Protein AF-A0A661NMC0-F1 (afdb_monomer_lite)

Structure (mmCIF, N/CA/C/O backbone):
data_AF-A0A661NMC0-F1
#
_entry.id   AF-A0A661NMC0-F1
#
loop_
_atom_site.group_PDB
_atom_site.id
_atom_site.type_symbol
_atom_site.label_atom_id
_atom_site.label_alt_id
_atom_site.label_comp_id
_atom_site.label_asym_id
_atom_site.label_entity_id
_atom_site.label_seq_id
_atom_site.pdbx_PDB_ins_code
_atom_site.Cartn_x
_atom_site.Cartn_y
_atom_site.Cartn_z
_atom_site.occupancy
_atom_site.B_iso_or_equiv
_atom_site.auth_seq_id
_atom_site.auth_comp_id
_atom_site.auth_asym_id
_atom_site.auth_atom_id
_atom_site.pdbx_PDB_model_num
ATOM 1 N N . MET A 1 1 ? -5.381 22.803 -5.052 1.00 47.91 1 MET A N 1
ATOM 2 C CA . MET A 1 1 ? -4.424 22.342 -4.023 1.00 47.91 1 MET A CA 1
ATOM 3 C C . MET A 1 1 ? -5.117 22.454 -2.671 1.00 47.91 1 MET A C 1
ATOM 5 O O . MET A 1 1 ? -5.332 23.569 -2.224 1.00 47.91 1 MET A O 1
ATOM 9 N N . GLY A 1 2 ? -5.596 21.342 -2.105 1.00 47.78 2 GLY A N 1
ATOM 10 C CA . GLY A 1 2 ? -6.352 21.329 -0.842 1.00 47.78 2 GLY A CA 1
ATOM 11 C C . GLY A 1 2 ? -5.447 21.084 0.364 1.00 47.78 2 GLY A C 1
ATOM 12 O O . GLY A 1 2 ? -4.492 20.312 0.263 1.00 47.78 2 GLY A O 1
ATOM 13 N N . VAL A 1 3 ? -5.742 21.757 1.477 1.00 57.84 3 VAL A N 1
ATOM 14 C CA . VAL A 1 3 ? -5.028 21.639 2.758 1.00 57.84 3 VAL A CA 1
ATOM 15 C C . VAL A 1 3 ? -5.723 20.568 3.637 1.00 57.84 3 VAL A C 1
ATOM 17 O O . VAL A 1 3 ? -6.939 20.421 3.516 1.00 57.84 3 VAL A O 1
ATOM 20 N N . PRO A 1 4 ? -4.978 19.786 4.452 1.00 52.28 4 PRO A N 1
ATOM 21 C CA . PRO A 1 4 ? -5.416 18.544 5.125 1.00 52.28 4 PRO A CA 1
ATOM 22 C C . PRO A 1 4 ? -6.571 18.692 6.143 1.00 52.28 4 PRO A C 1
ATOM 24 O O . PRO A 1 4 ? -6.864 19.807 6.569 1.00 52.28 4 PRO A O 1
ATOM 27 N N . PRO A 1 5 ? -7.221 17.570 6.540 1.00 65.94 5 PRO A N 1
ATOM 28 C CA . PRO A 1 5 ? -6.548 16.516 7.317 1.00 65.94 5 PRO A CA 1
ATOM 29 C C . PRO A 1 5 ? -6.378 15.157 6.617 1.00 65.94 5 PRO A C 1
ATOM 31 O O . PRO A 1 5 ? -5.642 14.321 7.1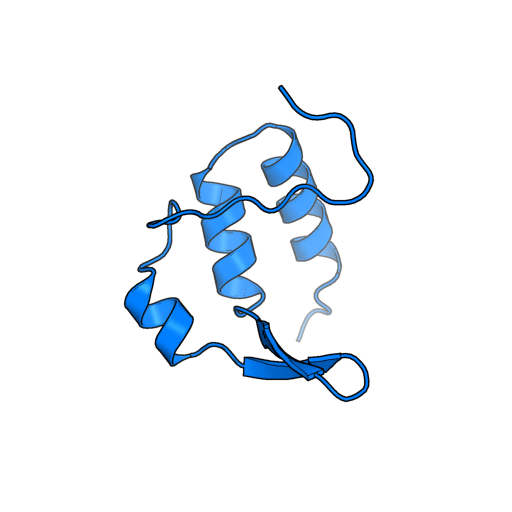31 1.00 65.94 5 PRO A O 1
ATOM 34 N N . VAL A 1 6 ? -6.989 14.915 5.449 1.00 66.50 6 VAL A N 1
ATOM 35 C CA . VAL A 1 6 ? -6.966 13.578 4.818 1.00 66.50 6 VAL A CA 1
ATOM 36 C C . VAL A 1 6 ? -6.840 13.691 3.296 1.00 66.50 6 VAL A C 1
ATOM 38 O O . VAL A 1 6 ? -7.777 14.097 2.615 1.00 66.50 6 VAL A O 1
ATOM 41 N N . ARG A 1 7 ? -5.666 13.360 2.741 1.00 74.19 7 ARG A N 1
ATOM 42 C CA . ARG A 1 7 ? -5.445 13.278 1.287 1.00 74.19 7 ARG A CA 1
ATOM 43 C C . ARG A 1 7 ? -5.416 11.812 0.875 1.00 74.19 7 ARG A C 1
ATOM 45 O O . ARG A 1 7 ? -4.559 11.070 1.341 1.00 74.19 7 ARG A O 1
ATOM 52 N N . ILE A 1 8 ? -6.306 11.432 -0.035 1.00 79.75 8 ILE A N 1
ATOM 53 C CA . ILE A 1 8 ? -6.350 10.093 -0.627 1.00 79.75 8 ILE A CA 1
ATOM 54 C C . ILE A 1 8 ? -5.773 10.188 -2.040 1.00 79.75 8 ILE A C 1
ATOM 56 O O . ILE A 1 8 ? -6.182 11.040 -2.829 1.00 79.75 8 ILE A O 1
ATOM 60 N N . GLY A 1 9 ? -4.782 9.351 -2.342 1.00 81.06 9 GLY A N 1
ATOM 61 C CA . GLY A 1 9 ? -4.277 9.157 -3.698 1.00 81.06 9 GLY A CA 1
ATOM 62 C C . GLY A 1 9 ? -4.931 7.925 -4.308 1.00 81.06 9 GLY A C 1
ATOM 63 O O . GLY A 1 9 ? -4.938 6.876 -3.675 1.00 81.06 9 GLY A O 1
ATOM 64 N N . ILE A 1 10 ? -5.467 8.054 -5.520 1.00 84.62 10 ILE A N 1
ATOM 65 C CA . ILE A 1 10 ? -5.995 6.927 -6.294 1.00 84.62 10 ILE A CA 1
ATOM 66 C C . ILE A 1 10 ? -5.045 6.710 -7.465 1.00 84.62 10 ILE A C 1
ATOM 68 O O . ILE A 1 10 ? -4.767 7.643 -8.219 1.00 84.62 10 ILE A O 1
ATOM 72 N N . LEU A 1 11 ? -4.533 5.491 -7.591 1.00 85.44 11 LEU A N 1
ATOM 73 C CA . LEU A 1 11 ? -3.660 5.068 -8.678 1.00 85.44 11 LEU A CA 1
ATOM 74 C C . LEU A 1 11 ? -4.359 3.931 -9.422 1.00 85.44 11 LEU A C 1
ATOM 76 O O . LEU A 1 11 ? -4.869 3.013 -8.788 1.00 85.44 11 LEU A O 1
ATOM 80 N N . ALA A 1 12 ? -4.392 4.007 -10.752 1.00 86.06 12 ALA A N 1
ATOM 81 C CA . ALA A 1 12 ? -4.951 2.943 -11.593 1.00 86.06 12 ALA A CA 1
ATOM 82 C C . ALA A 1 12 ? -3.951 1.793 -11.816 1.00 86.06 12 ALA A C 1
ATOM 84 O O . ALA A 1 12 ? -4.339 0.709 -12.234 1.00 86.06 12 ALA A O 1
ATOM 85 N N . SER A 1 13 ? -2.670 2.041 -11.546 1.00 86.44 13 SER A N 1
ATOM 86 C CA . SER A 1 13 ? -1.582 1.078 -11.676 1.00 86.44 13 SER A CA 1
ATOM 87 C C . SER A 1 13 ? -0.453 1.426 -10.711 1.00 86.44 13 SER A C 1
ATOM 89 O O . SER A 1 13 ? -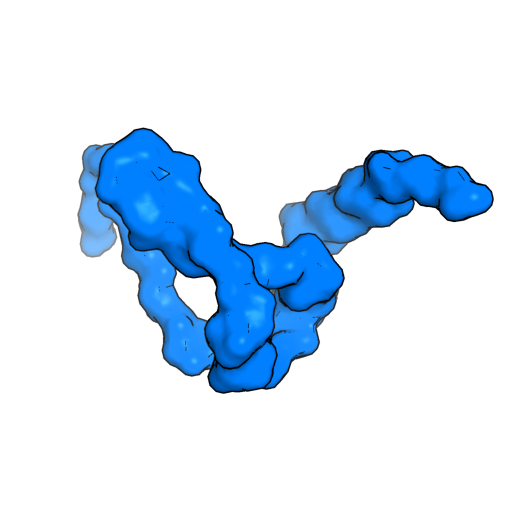0.304 2.582 -10.302 1.00 86.44 13 SER A O 1
ATOM 91 N N . ALA A 1 14 ? 0.359 0.431 -10.373 1.00 87.25 14 ALA A N 1
ATOM 92 C CA . ALA A 1 14 ? 1.491 0.573 -9.471 1.00 87.25 14 ALA A CA 1
ATOM 93 C C . ALA A 1 14 ? 2.740 -0.087 -10.082 1.00 87.25 14 ALA A C 1
ATOM 95 O O . ALA A 1 14 ? 2.655 -1.181 -10.633 1.00 87.25 14 ALA A O 1
ATOM 96 N N . ASP A 1 15 ? 3.892 0.586 -10.018 1.00 85.88 15 ASP A N 1
ATOM 97 C CA . ASP A 1 15 ? 5.131 0.104 -10.646 1.00 85.88 15 ASP A CA 1
ATOM 98 C C . ASP A 1 15 ? 5.607 -1.215 -10.028 1.00 85.88 15 ASP A C 1
ATOM 100 O O . ASP A 1 15 ? 5.485 -1.417 -8.823 1.00 85.88 15 ASP A O 1
ATOM 104 N N . GLY A 1 16 ? 6.194 -2.107 -10.827 1.00 84.62 16 GLY A N 1
ATOM 105 C CA . GLY A 1 16 ? 6.817 -3.339 -10.325 1.00 84.62 16 GLY A CA 1
ATOM 106 C C . GLY A 1 16 ? 5.857 -4.420 -9.829 1.00 84.62 16 GLY A C 1
ATOM 107 O O . GLY A 1 16 ? 6.331 -5.453 -9.359 1.00 84.62 16 GLY A O 1
ATOM 108 N N . ILE A 1 17 ? 4.542 -4.210 -9.943 1.00 88.62 17 ILE A N 1
ATOM 109 C CA . ILE A 1 17 ? 3.520 -5.202 -9.605 1.00 88.62 17 ILE A CA 1
ATOM 110 C C . ILE A 1 17 ? 2.382 -5.222 -10.631 1.00 88.62 17 ILE A C 1
ATOM 112 O O . ILE A 1 17 ? 1.935 -4.187 -11.118 1.00 88.62 17 ILE A O 1
ATOM 116 N N . GLU A 1 18 ? 1.851 -6.413 -10.904 1.00 92.12 18 GLU A N 1
ATOM 117 C CA . GLU A 1 18 ? 0.622 -6.571 -11.687 1.00 92.12 18 GLU A CA 1
ATOM 118 C C . GLU A 1 18 ? -0.588 -6.277 -10.798 1.00 92.12 18 GLU A C 1
ATOM 120 O O . GLU A 1 18 ? -0.928 -7.061 -9.909 1.00 92.12 18 GLU A O 1
ATOM 125 N N . THR A 1 19 ? -1.216 -5.121 -11.018 1.00 87.25 19 THR A N 1
ATOM 126 C CA . THR A 1 19 ? -2.214 -4.550 -10.096 1.00 87.25 19 THR A CA 1
ATOM 127 C C . THR A 1 19 ? -3.412 -5.483 -9.899 1.00 87.25 19 THR A C 1
ATOM 129 O O . THR A 1 19 ? -3.771 -5.767 -8.758 1.00 87.25 19 THR A O 1
ATOM 132 N N . ASP A 1 20 ? -3.960 -6.057 -10.973 1.00 89.88 20 ASP A N 1
ATOM 133 C CA . ASP A 1 20 ? -5.096 -6.988 -10.887 1.00 89.88 20 ASP A CA 1
ATOM 134 C C . ASP A 1 20 ? -4.745 -8.264 -10.113 1.00 89.88 20 ASP A C 1
ATOM 136 O O . ASP A 1 20 ? -5.510 -8.722 -9.261 1.00 89.88 20 ASP A O 1
ATOM 140 N N . ALA A 1 21 ? -3.550 -8.810 -10.352 1.00 89.44 21 ALA A N 1
ATOM 141 C CA . ALA A 1 21 ? -3.076 -10.004 -9.663 1.00 89.44 21 ALA A CA 1
ATOM 142 C C . ALA A 1 21 ? -2.790 -9.740 -8.176 1.00 89.44 21 ALA A C 1
ATOM 144 O O . ALA A 1 21 ? -2.922 -10.647 -7.352 1.00 89.44 21 ALA A O 1
ATOM 145 N N . VAL A 1 22 ? -2.354 -8.526 -7.822 1.00 91.44 22 VAL A N 1
ATOM 146 C CA . VAL A 1 22 ? -2.162 -8.099 -6.429 1.00 91.44 22 VAL A CA 1
ATOM 147 C C . VAL A 1 22 ? -3.504 -7.920 -5.729 1.00 91.44 22 VAL A C 1
ATOM 149 O O . VAL A 1 22 ? -3.675 -8.398 -4.610 1.00 91.44 22 VAL A O 1
ATOM 152 N N . ILE A 1 23 ? -4.475 -7.291 -6.392 1.00 89.88 23 ILE A N 1
ATOM 153 C CA . ILE A 1 23 ? -5.824 -7.106 -5.850 1.00 89.88 23 ILE A CA 1
ATOM 154 C C . ILE A 1 23 ? -6.492 -8.461 -5.604 1.00 89.88 23 ILE A C 1
ATOM 156 O O . ILE A 1 23 ? -7.075 -8.661 -4.542 1.00 89.88 23 ILE A O 1
ATOM 160 N N . SER A 1 24 ? -6.345 -9.431 -6.515 1.00 91.19 24 SER A N 1
ATOM 161 C CA . SER A 1 24 ? -6.945 -10.761 -6.341 1.00 91.19 24 SER A CA 1
ATOM 162 C C . SER A 1 24 ? -6.390 -11.546 -5.148 1.00 91.19 24 SER A C 1
ATOM 164 O O . SER A 1 24 ? -7.047 -12.465 -4.667 1.00 91.19 24 SER A O 1
ATOM 166 N N . ARG A 1 25 ? -5.177 -11.218 -4.680 1.00 91.12 25 ARG A N 1
ATOM 167 C CA . ARG A 1 25 ? -4.534 -11.839 -3.506 1.00 91.12 25 ARG A CA 1
ATOM 168 C C . ARG A 1 25 ? -4.517 -10.937 -2.270 1.00 91.12 25 ARG A C 1
ATOM 1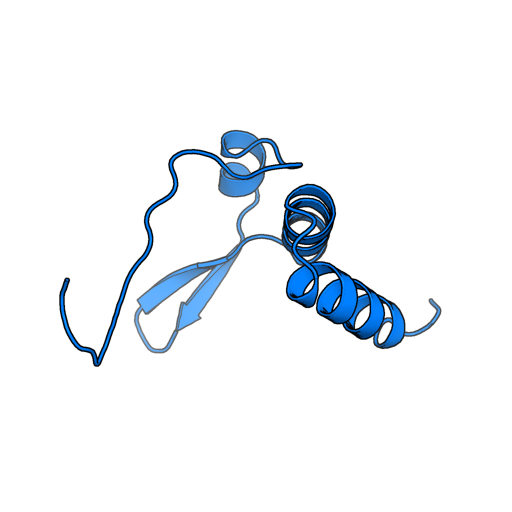70 O O . ARG A 1 25 ? -3.906 -11.309 -1.264 1.00 91.12 25 ARG A O 1
ATOM 177 N N . ALA A 1 26 ? -5.135 -9.758 -2.344 1.00 91.62 26 ALA A N 1
ATOM 178 C CA . ALA A 1 26 ? -5.200 -8.831 -1.227 1.00 91.62 26 ALA A CA 1
ATOM 179 C C . ALA A 1 26 ? -5.949 -9.477 -0.057 1.00 91.62 26 ALA A C 1
ATOM 181 O O . ALA A 1 26 ? -6.931 -10.199 -0.239 1.00 91.62 26 ALA A O 1
ATOM 182 N N . ARG A 1 27 ? -5.467 -9.233 1.161 1.00 91.44 27 ARG A N 1
ATOM 183 C CA . ARG A 1 27 ? -6.069 -9.779 2.377 1.00 91.44 27 ARG A CA 1
ATOM 184 C C . ARG A 1 27 ? -7.008 -8.757 2.982 1.00 91.44 27 ARG A C 1
ATOM 186 O O . ARG A 1 27 ? -6.640 -7.594 3.134 1.00 91.44 27 ARG A O 1
ATOM 193 N N . GLU A 1 28 ? -8.195 -9.209 3.350 1.00 93.75 28 GLU A N 1
ATOM 194 C CA . GLU A 1 28 ? -9.128 -8.407 4.128 1.00 93.75 28 GLU A CA 1
ATOM 195 C C . GLU A 1 28 ? -8.654 -8.324 5.584 1.00 93.75 28 GLU A C 1
ATOM 197 O O . GLU A 1 28 ? -8.286 -9.329 6.195 1.00 93.75 28 GLU A O 1
ATOM 202 N N . ILE A 1 29 ? -8.649 -7.114 6.131 1.00 92.81 29 ILE A N 1
ATOM 203 C CA . ILE A 1 29 ? -8.387 -6.821 7.535 1.00 92.81 29 ILE A CA 1
ATOM 204 C C . ILE A 1 29 ? -9.524 -5.967 8.091 1.00 92.81 29 ILE A C 1
ATOM 206 O O . ILE A 1 29 ? -10.072 -5.115 7.394 1.00 92.81 29 ILE A O 1
ATOM 210 N N . ALA A 1 30 ? -9.862 -6.165 9.361 1.00 94.06 30 ALA A N 1
ATOM 211 C CA . ALA A 1 30 ? -10.823 -5.314 10.050 1.00 94.06 30 ALA A CA 1
ATOM 212 C C . ALA A 1 30 ? -10.105 -4.092 10.639 1.00 94.06 30 ALA A C 1
ATOM 214 O O . ALA A 1 30 ? -9.235 -4.226 11.502 1.00 94.06 30 ALA A O 1
ATOM 215 N N . LEU A 1 31 ? -10.475 -2.897 10.183 1.00 90.19 31 LEU A N 1
ATOM 216 C CA . LEU A 1 31 ? -10.083 -1.633 10.795 1.00 90.19 31 LEU A CA 1
ATOM 217 C C . LEU A 1 31 ? -11.275 -1.091 11.592 1.00 90.19 31 LEU A C 1
ATOM 219 O O . LEU A 1 31 ? -12.108 -0.347 11.073 1.00 90.19 31 LEU A O 1
ATOM 223 N N . GLY A 1 32 ? -11.378 -1.514 12.854 1.00 91.50 32 GLY A N 1
ATOM 224 C CA . GLY A 1 32 ? -12.612 -1.356 13.625 1.00 91.50 3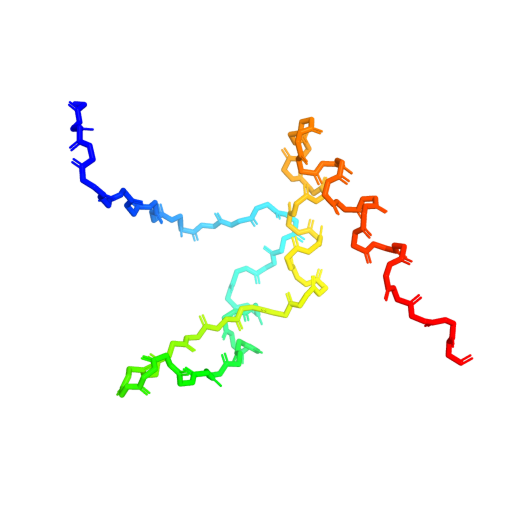2 GLY A CA 1
ATOM 225 C C . GLY A 1 32 ? -13.721 -2.201 12.999 1.00 91.50 32 GLY A C 1
ATOM 226 O O . GLY A 1 32 ? -13.519 -3.388 12.761 1.00 91.50 32 GLY A O 1
ATOM 227 N N . ASP A 1 33 ? -14.845 -1.570 12.670 1.00 92.56 33 ASP A N 1
ATOM 228 C CA . ASP A 1 33 ? -15.983 -2.233 12.018 1.00 92.56 33 ASP A CA 1
ATOM 229 C C . ASP A 1 33 ? -15.912 -2.187 10.477 1.00 92.56 33 ASP A C 1
ATOM 231 O O . ASP A 1 33 ? -16.841 -2.622 9.797 1.00 92.56 33 ASP A O 1
ATOM 235 N N . LEU A 1 34 ? -14.830 -1.639 9.905 1.00 92.81 34 LEU A N 1
ATOM 236 C CA . LEU A 1 34 ? -14.663 -1.490 8.459 1.00 92.81 34 LEU A CA 1
ATOM 237 C C . LEU A 1 34 ? -13.716 -2.564 7.893 1.00 92.81 34 LEU A C 1
ATOM 239 O O . LEU A 1 34 ? -12.531 -2.555 8.243 1.00 92.81 34 LEU A O 1
ATOM 243 N N . PRO A 1 35 ? -14.175 -3.442 6.982 1.00 92.69 35 PRO A N 1
ATOM 244 C CA . PRO A 1 35 ? -13.282 -4.323 6.240 1.00 92.69 35 PRO A CA 1
ATOM 245 C C . PRO A 1 35 ? -12.480 -3.531 5.199 1.00 92.69 35 PRO A C 1
ATOM 247 O O . PRO A 1 35 ? -13.031 -2.771 4.399 1.00 92.69 35 PRO A O 1
ATOM 250 N N . VAL A 1 36 ? -11.160 -3.704 5.211 1.00 93.12 36 VAL A N 1
ATOM 251 C CA . VAL A 1 36 ? -10.214 -3.046 4.303 1.00 93.12 36 VAL A CA 1
ATOM 252 C C . VAL A 1 36 ? -9.307 -4.097 3.679 1.00 93.12 36 VAL A C 1
ATOM 254 O O . VAL A 1 36 ? -8.806 -4.979 4.367 1.00 93.12 36 VAL A O 1
ATOM 257 N N . PHE A 1 37 ? -9.044 -3.982 2.381 1.00 92.94 37 PHE A N 1
ATOM 258 C CA . PHE A 1 37 ? -8.105 -4.858 1.686 1.00 92.94 37 PHE A CA 1
ATOM 259 C C . PHE A 1 37 ? -6.696 -4.270 1.712 1.00 92.94 37 PHE A C 1
ATOM 261 O O . PHE A 1 37 ? -6.490 -3.115 1.333 1.00 92.94 37 PHE A O 1
ATOM 268 N N . ILE A 1 38 ? -5.720 -5.075 2.128 1.00 92.19 38 ILE A N 1
ATOM 269 C CA . ILE A 1 38 ? -4.298 -4.729 2.087 1.00 92.19 38 ILE A CA 1
ATOM 270 C C . ILE A 1 38 ? -3.526 -5.704 1.199 1.00 92.19 38 ILE A C 1
ATOM 272 O O . ILE A 1 38 ? -3.797 -6.907 1.170 1.00 92.19 38 ILE A O 1
ATOM 276 N N . ILE A 1 39 ? -2.549 -5.175 0.466 1.00 92.19 39 ILE A N 1
ATOM 277 C CA . ILE A 1 39 ? -1.633 -5.977 -0.352 1.00 92.19 39 ILE A CA 1
ATOM 278 C C . ILE A 1 39 ? -0.598 -6.680 0.537 1.00 92.19 39 ILE A C 1
ATOM 280 O O . ILE A 1 39 ? -0.382 -6.283 1.685 1.00 92.19 39 ILE A O 1
ATOM 284 N N . SER A 1 40 ? 0.043 -7.729 0.019 1.00 88.38 40 SER A N 1
ATOM 285 C CA . SER A 1 40 ? 1.078 -8.444 0.771 1.00 88.38 40 SER A CA 1
ATOM 286 C C . SER A 1 40 ? 2.331 -7.583 0.984 1.00 88.38 40 SER A C 1
ATOM 288 O O . SER A 1 40 ? 2.574 -6.615 0.258 1.00 88.38 40 SER A O 1
ATOM 290 N N . LEU A 1 41 ? 3.146 -7.945 1.981 1.00 85.38 41 LEU A N 1
ATOM 291 C CA . LEU A 1 41 ? 4.415 -7.260 2.229 1.00 85.38 41 LEU A CA 1
ATOM 292 C C . LEU A 1 41 ? 5.359 -7.385 1.025 1.00 85.38 41 LEU A C 1
ATOM 294 O O . LEU A 1 41 ? 5.984 -6.397 0.650 1.00 85.38 41 LEU A O 1
ATOM 298 N N . ASP A 1 42 ? 5.407 -8.559 0.393 1.00 85.81 42 ASP A N 1
ATOM 299 C CA . ASP A 1 42 ? 6.237 -8.809 -0.788 1.00 85.81 42 ASP A CA 1
ATOM 300 C C . ASP A 1 42 ? 5.848 -7.893 -1.954 1.00 85.81 42 ASP A C 1
ATOM 302 O O . ASP A 1 42 ? 6.713 -7.284 -2.583 1.00 85.81 42 ASP A O 1
ATOM 306 N N . ASP A 1 43 ? 4.545 -7.714 -2.187 1.00 87.06 43 ASP A N 1
ATOM 307 C CA . ASP A 1 43 ? 4.027 -6.821 -3.229 1.00 87.06 43 ASP A CA 1
ATOM 308 C C . ASP A 1 43 ? 4.328 -5.355 -2.927 1.00 87.06 43 ASP A C 1
ATOM 310 O O . ASP A 1 43 ? 4.700 -4.590 -3.818 1.00 87.06 43 ASP A O 1
ATOM 314 N N . LEU A 1 44 ? 4.206 -4.958 -1.657 1.00 85.94 44 LEU A N 1
ATOM 315 C CA . LEU A 1 44 ? 4.553 -3.613 -1.215 1.00 85.94 44 LEU A CA 1
ATOM 316 C C . LEU A 1 44 ? 6.047 -3.331 -1.414 1.00 85.94 44 LEU A C 1
ATOM 318 O O . LEU A 1 44 ? 6.417 -2.245 -1.861 1.00 85.94 44 LEU A O 1
ATOM 322 N N . VAL A 1 45 ? 6.907 -4.299 -1.093 1.00 83.88 45 VAL A N 1
ATOM 323 C CA . VAL A 1 45 ? 8.360 -4.193 -1.268 1.00 83.88 45 VAL A CA 1
ATOM 324 C C . VAL A 1 45 ? 8.726 -4.148 -2.750 1.00 83.88 45 VAL A C 1
ATOM 326 O O . VAL A 1 45 ? 9.520 -3.290 -3.136 1.00 83.88 45 VAL A O 1
ATOM 329 N N . ALA A 1 46 ? 8.134 -5.010 -3.582 1.00 86.38 46 ALA A N 1
ATOM 330 C CA . ALA A 1 46 ? 8.332 -5.001 -5.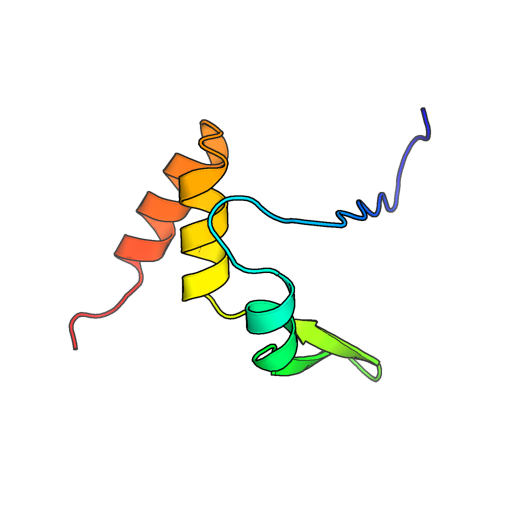030 1.00 86.38 46 ALA A CA 1
ATOM 331 C C . ALA A 1 46 ? 7.925 -3.653 -5.640 1.00 86.38 46 ALA A C 1
ATOM 333 O O . ALA A 1 46 ? 8.695 -3.060 -6.401 1.00 86.38 46 ALA A O 1
ATOM 334 N N . ASN A 1 47 ? 6.773 -3.117 -5.226 1.00 86.38 47 ASN A N 1
ATOM 335 C CA . ASN A 1 47 ? 6.311 -1.812 -5.677 1.00 86.38 47 ASN A CA 1
ATOM 336 C C . ASN A 1 47 ? 7.250 -0.674 -5.254 1.00 86.38 47 ASN A C 1
ATOM 338 O O . ASN A 1 47 ? 7.690 0.116 -6.089 1.00 86.38 47 ASN A O 1
ATOM 342 N N . LYS A 1 48 ? 7.627 -0.622 -3.971 1.00 81.31 48 LYS A N 1
ATOM 343 C CA . LYS A 1 48 ? 8.562 0.388 -3.452 1.00 81.31 48 LYS A CA 1
ATOM 344 C C . LYS A 1 48 ? 9.930 0.330 -4.128 1.00 81.31 48 LYS A C 1
ATOM 346 O O . LYS A 1 48 ? 10.511 1.373 -4.425 1.00 81.31 48 LYS A O 1
ATOM 351 N N . ALA A 1 49 ? 10.440 -0.873 -4.383 1.00 80.25 49 ALA A N 1
ATOM 352 C CA . ALA A 1 49 ? 11.708 -1.062 -5.076 1.00 80.25 49 ALA A CA 1
ATOM 353 C C . ALA A 1 49 ? 11.648 -0.545 -6.522 1.00 80.25 49 ALA A C 1
ATOM 355 O O . ALA A 1 49 ? 12.593 0.100 -6.974 1.00 80.25 49 ALA A O 1
ATOM 356 N N . ALA A 1 50 ? 10.535 -0.778 -7.224 1.00 80.19 50 ALA A N 1
ATOM 357 C CA . ALA A 1 50 ? 10.355 -0.355 -8.610 1.00 80.19 50 ALA A CA 1
ATOM 358 C C . ALA A 1 50 ? 10.105 1.152 -8.768 1.00 80.19 50 ALA A C 1
ATOM 360 O O . ALA A 1 50 ? 10.636 1.757 -9.697 1.00 80.19 50 ALA A O 1
ATOM 361 N N . SER A 1 51 ? 9.366 1.788 -7.849 1.00 74.00 51 SER A N 1
ATOM 362 C CA . SER A 1 51 ? 9.141 3.242 -7.892 1.00 74.00 51 SER A CA 1
ATOM 363 C C . SER A 1 51 ? 10.408 4.067 -7.595 1.00 74.00 51 SER A C 1
ATOM 365 O O . SER A 1 51 ? 10.407 5.279 -7.819 1.00 74.00 51 SER A O 1
ATOM 367 N N . ALA A 1 52 ? 11.485 3.431 -7.102 1.00 64.19 52 ALA A N 1
ATOM 368 C CA . ALA A 1 52 ? 12.854 3.953 -6.989 1.00 64.19 52 ALA A CA 1
ATOM 369 C C . ALA A 1 52 ? 13.006 5.337 -6.321 1.00 64.19 52 ALA A C 1
ATOM 371 O O . ALA A 1 52 ? 14.004 6.035 -6.526 1.00 64.19 52 ALA A O 1
ATOM 372 N N . ARG A 1 53 ? 12.045 5.765 -5.490 1.00 73.94 53 ARG A N 1
ATOM 373 C CA . ARG A 1 53 ? 12.181 7.022 -4.747 1.00 73.94 53 ARG A CA 1
ATOM 374 C C . ARG A 1 53 ? 13.217 6.831 -3.637 1.00 73.94 53 ARG A C 1
ATOM 376 O O . ARG A 1 53 ? 13.212 5.790 -2.979 1.00 73.94 53 ARG A O 1
ATOM 383 N N . PRO A 1 54 ? 14.049 7.842 -3.332 1.00 66.44 54 PRO A N 1
ATOM 384 C CA . PRO A 1 54 ? 15.101 7.718 -2.319 1.00 66.44 54 PRO A CA 1
ATOM 385 C C . PRO A 1 54 ? 14.593 7.245 -0.949 1.00 66.44 54 PRO A C 1
ATOM 387 O O . PRO A 1 54 ? 15.282 6.512 -0.246 1.00 66.44 54 PRO A O 1
ATOM 390 N N . LYS A 1 55 ? 13.364 7.636 -0.585 1.00 67.31 55 LYS A N 1
ATOM 391 C CA . LYS A 1 55 ? 12.708 7.222 0.661 1.00 67.31 55 LYS A CA 1
ATOM 392 C C . LYS A 1 55 ? 12.220 5.767 0.622 1.00 67.31 55 LYS A C 1
ATOM 394 O O . LYS A 1 55 ? 12.368 5.059 1.609 1.00 67.31 55 LYS A O 1
ATOM 399 N N . ASP A 1 56 ? 11.705 5.312 -0.517 1.00 65.38 56 ASP A N 1
ATOM 400 C CA . ASP A 1 56 ? 11.200 3.945 -0.678 1.00 65.38 56 ASP A CA 1
ATOM 401 C C . ASP A 1 56 ? 12.346 2.916 -0.641 1.00 65.38 56 ASP A C 1
ATOM 403 O O . ASP A 1 56 ? 12.206 1.858 -0.032 1.00 65.38 56 ASP A O 1
ATOM 407 N N . LEU A 1 57 ? 13.523 3.258 -1.183 1.00 64.50 57 LEU A N 1
ATOM 408 C CA . LEU A 1 57 ? 14.726 2.416 -1.093 1.00 64.50 57 LEU A CA 1
ATOM 409 C C . LEU A 1 57 ? 15.230 2.246 0.352 1.00 64.50 57 LEU A C 1
ATOM 411 O O . LEU A 1 57 ? 15.661 1.155 0.731 1.00 64.50 57 LEU A O 1
ATOM 415 N N . ALA A 1 58 ? 15.154 3.302 1.169 1.00 70.31 58 ALA A N 1
ATOM 416 C CA . ALA A 1 58 ? 15.510 3.233 2.585 1.00 70.31 58 ALA A CA 1
ATOM 417 C C . ALA A 1 58 ? 14.524 2.355 3.380 1.00 70.31 58 ALA A C 1
ATOM 419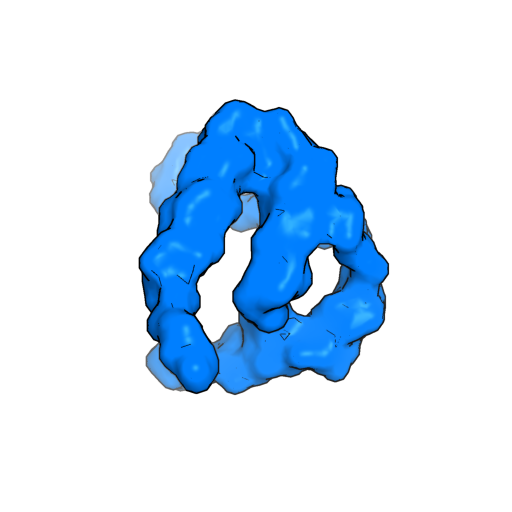 O O . ALA A 1 58 ? 14.952 1.549 4.208 1.00 70.31 58 ALA A O 1
ATOM 420 N N . ASP A 1 59 ? 13.223 2.452 3.083 1.00 66.50 59 ASP A N 1
ATOM 421 C CA . ASP A 1 59 ? 12.189 1.618 3.705 1.00 66.50 59 ASP A CA 1
ATOM 422 C C . ASP A 1 59 ? 12.375 0.130 3.365 1.00 66.50 59 ASP A C 1
ATOM 424 O O . ASP A 1 59 ? 12.268 -0.720 4.248 1.00 66.50 59 ASP A O 1
ATOM 428 N N . VAL A 1 60 ? 12.708 -0.205 2.111 1.00 68.44 60 VAL A N 1
ATOM 429 C CA . VAL A 1 60 ? 12.999 -1.593 1.701 1.00 68.44 60 VAL A CA 1
ATOM 430 C C . VAL A 1 60 ? 14.194 -2.161 2.473 1.00 68.44 60 VAL A C 1
ATOM 432 O O . VAL A 1 60 ? 14.159 -3.314 2.904 1.00 68.44 60 VAL A O 1
ATOM 435 N N . ALA A 1 61 ? 15.241 -1.361 2.690 1.00 69.62 61 ALA A N 1
ATOM 436 C CA . ALA A 1 61 ? 16.407 -1.792 3.459 1.00 69.62 61 ALA A CA 1
ATOM 437 C C . ALA A 1 61 ? 16.071 -2.053 4.940 1.00 69.62 61 ALA A C 1
ATOM 439 O O . ALA A 1 61 ? 16.618 -2.980 5.539 1.00 69.62 61 ALA A O 1
ATOM 440 N N . ALA A 1 62 ? 15.157 -1.270 5.523 1.00 70.50 62 ALA A N 1
ATOM 441 C CA . ALA A 1 62 ? 14.682 -1.469 6.890 1.00 70.50 62 ALA A CA 1
ATOM 442 C C . ALA A 1 62 ? 13.789 -2.715 7.020 1.00 70.50 62 ALA A C 1
ATOM 444 O O . ALA A 1 62 ? 13.999 -3.518 7.928 1.00 70.50 62 ALA A O 1
ATOM 445 N N . LEU A 1 63 ? 12.850 -2.912 6.087 1.00 65.88 63 LEU A N 1
ATOM 446 C CA . LEU A 1 63 ? 11.922 -4.051 6.081 1.00 65.88 63 LEU A CA 1
ATOM 447 C C . LEU A 1 63 ? 12.645 -5.394 5.899 1.00 65.88 63 LEU A C 1
ATOM 449 O O . LEU A 1 63 ? 12.327 -6.355 6.594 1.00 65.88 63 LEU A O 1
ATOM 453 N N . LYS A 1 64 ? 13.687 -5.449 5.056 1.00 64.50 64 LYS A N 1
ATOM 454 C CA . LYS A 1 64 ? 14.529 -6.651 4.895 1.00 64.50 64 LYS A CA 1
ATOM 455 C C . LYS A 1 64 ? 15.321 -7.030 6.150 1.00 64.50 64 LYS A C 1
ATOM 457 O O . LYS A 1 64 ? 15.767 -8.164 6.263 1.00 64.50 64 LYS A O 1
ATOM 462 N N . LYS A 1 65 ? 15.540 -6.095 7.080 1.00 60.25 65 LYS A N 1
ATOM 463 C CA . LYS A 1 65 ? 16.336 -6.334 8.295 1.00 60.25 65 LYS A CA 1
ATOM 464 C C . LYS A 1 65 ? 15.502 -6.878 9.462 1.00 60.25 65 LYS A C 1
ATOM 466 O O . LYS A 1 65 ? 16.073 -7.397 10.414 1.00 60.25 65 LYS A O 1
ATOM 471 N N . SER A 1 66 ? 14.178 -6.734 9.404 1.00 53.56 66 SER A N 1
ATOM 472 C CA . SER A 1 66 ? 13.238 -7.217 10.427 1.00 53.56 66 SER A CA 1
ATOM 473 C C . SER A 1 66 ? 12.707 -8.629 10.175 1.00 53.56 66 SER A C 1
ATOM 475 O O . SER A 1 66 ? 11.940 -9.133 10.991 1.00 53.56 66 SER A O 1
ATOM 477 N N . GLU A 1 67 ? 13.104 -9.271 9.078 1.00 45.81 67 GLU A N 1
ATOM 478 C CA . GLU A 1 67 ? 12.795 -10.679 8.847 1.00 45.81 67 GLU A CA 1
ATOM 479 C C . GLU A 1 67 ? 13.721 -11.539 9.726 1.00 45.81 67 GLU A C 1
ATOM 481 O O . GLU A 1 67 ? 14.947 -11.405 9.624 1.00 45.81 67 GLU A O 1
ATOM 486 N N . PRO A 1 68 ? 13.192 -12.370 10.644 1.00 45.81 68 PRO A N 1
ATOM 487 C CA . PRO A 1 68 ? 14.033 -13.322 11.349 1.00 45.81 68 PRO A CA 1
ATOM 488 C C . PRO A 1 68 ? 14.580 -14.330 10.326 1.00 45.81 68 PRO A C 1
ATOM 490 O O . PRO A 1 68 ? 13.857 -14.697 9.396 1.00 45.81 68 PRO A O 1
ATOM 493 N N . PRO A 1 69 ? 15.839 -14.784 10.462 1.00 50.75 69 PRO A N 1
ATOM 494 C CA . PRO A 1 69 ? 16.300 -15.921 9.680 1.00 50.75 69 PRO A CA 1
ATOM 495 C C . PRO A 1 69 ? 15.389 -17.106 10.022 1.00 50.75 69 PRO A C 1
ATOM 497 O O . PRO A 1 69 ? 15.112 -17.341 11.201 1.00 50.75 69 PRO A O 1
ATOM 500 N N . GLY A 1 70 ? 14.865 -17.763 8.985 1.00 51.75 70 GLY A N 1
ATOM 501 C CA . GLY A 1 70 ? 14.028 -18.958 9.120 1.00 51.75 70 GLY A CA 1
ATOM 502 C C . GLY A 1 70 ? 14.708 -20.098 9.866 1.00 51.75 70 GLY A C 1
ATOM 503 O O . GLY A 1 70 ? 15.959 -20.113 9.938 1.00 51.75 70 GLY A O 1
#

Foldseek 3Di:
DDDDDDDDDDDPDFFQDDVVVQQVPWDWDDPDPDTDTHGDPVRLLRRLVRVPDPVSVVVNVVVVVPDDDD

Sequence (70 aa):
MGVPPVRIGILASADGIETDAVISRAREIALGDLPVFIISLDDLVANKAASARPKDLADVAALKKSEPPG

Radius of gyration: 14.5 Å; chains: 1; bounding box: 32×41×25 Å

pLDDT: mean 78.13, std 14.35, range [45.81, 94.06]

Secondary structure (DSSP, 8-state):
-PPSS------S--TTS-HHHHHHTPEEEEETTEEEEE--HHHHHHHHHHH--HHHHHHHHHHTTSSPP-